Protein AF-A0A3A5HBI9-F1 (afdb_monomer)

Mean predicted aligned error: 6.17 Å

Sequence (99 aa):
MELAARARLTQWPIGFAIGAACGVAVWVVYFVQASVFDGLFWDVFVLPVLGVVALASLAAAARSRTRRRWWFGFAGGAVLMVPVAVLVFILLFAILGLA

Structure (mmCIF, N/CA/C/O backbone):
data_AF-A0A3A5HBI9-F1
#
_entry.id   AF-A0A3A5HBI9-F1
#
loop_
_atom_site.group_PDB
_atom_site.id
_atom_site.type_symbol
_atom_site.label_atom_id
_atom_site.label_alt_id
_atom_site.label_comp_id
_atom_site.label_asym_id
_atom_site.label_entity_id
_atom_site.label_seq_i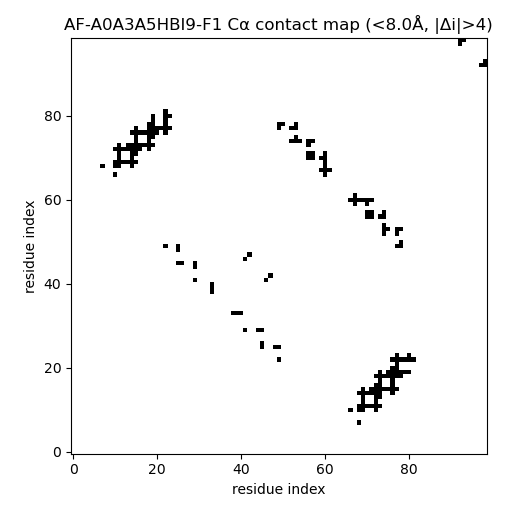d
_atom_site.pdbx_PDB_ins_code
_atom_site.Cartn_x
_atom_site.Cartn_y
_atom_site.Cartn_z
_atom_site.occupancy
_atom_site.B_iso_or_equiv
_atom_site.auth_seq_id
_atom_site.auth_comp_id
_atom_site.auth_asym_id
_atom_site.auth_atom_id
_atom_site.pdbx_PDB_model_num
ATOM 1 N N . MET A 1 1 ? -14.085 -6.562 30.608 1.00 62.53 1 MET A N 1
ATOM 2 C CA . MET A 1 1 ? -13.420 -5.390 29.980 1.00 62.53 1 MET A CA 1
ATOM 3 C C . MET A 1 1 ? -12.161 -5.768 29.193 1.00 62.53 1 MET A C 1
ATOM 5 O O . MET A 1 1 ? -11.914 -5.162 28.158 1.00 62.53 1 MET A O 1
ATOM 9 N N . 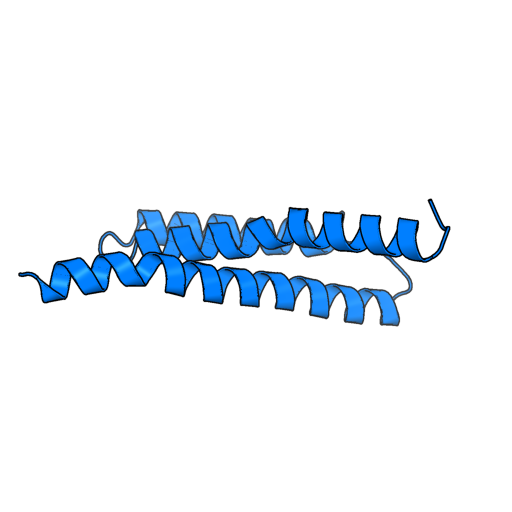GLU A 1 2 ? -11.410 -6.796 29.600 1.00 69.25 2 GLU A N 1
ATOM 10 C CA . GLU A 1 2 ? -10.161 -7.225 28.940 1.00 69.25 2 GLU A CA 1
ATOM 11 C C . GLU A 1 2 ? -10.318 -7.667 27.466 1.00 69.25 2 GLU A C 1
ATOM 13 O O . GLU A 1 2 ? -9.518 -7.290 26.611 1.00 69.25 2 GLU A O 1
ATOM 18 N N . LEU A 1 3 ? -11.398 -8.385 27.129 1.00 69.00 3 LEU A N 1
ATOM 19 C CA . LEU A 1 3 ? -11.677 -8.842 25.756 1.00 69.00 3 LEU A CA 1
ATOM 20 C C . LEU A 1 3 ? -11.884 -7.681 24.768 1.00 69.00 3 LEU A C 1
ATOM 22 O O . LEU A 1 3 ? -11.410 -7.729 23.634 1.00 69.00 3 LEU A O 1
ATOM 26 N N . ALA A 1 4 ? -12.533 -6.601 25.211 1.00 64.50 4 ALA A N 1
ATOM 27 C CA . ALA A 1 4 ? -12.754 -5.411 24.391 1.00 64.50 4 ALA A CA 1
ATOM 28 C C . ALA A 1 4 ? -11.456 -4.618 24.154 1.00 64.50 4 ALA A C 1
ATOM 30 O O . ALA A 1 4 ? -11.300 -3.990 23.105 1.00 64.50 4 ALA A O 1
ATOM 31 N N . ALA A 1 5 ? -10.513 -4.660 25.101 1.00 65.25 5 ALA A N 1
ATOM 32 C CA . ALA A 1 5 ? -9.194 -4.054 24.945 1.00 65.25 5 ALA A CA 1
ATOM 33 C C . ALA A 1 5 ? -8.331 -4.846 23.948 1.00 65.25 5 ALA A C 1
ATOM 35 O O . ALA A 1 5 ? -7.757 -4.250 23.036 1.00 65.25 5 ALA A O 1
ATOM 36 N N . ARG A 1 6 ? -8.323 -6.185 24.043 1.00 66.44 6 ARG A N 1
ATOM 37 C CA . ARG A 1 6 ? -7.617 -7.064 23.091 1.00 66.44 6 ARG A CA 1
ATOM 38 C C . ARG A 1 6 ? -8.171 -6.932 21.668 1.00 66.44 6 ARG A C 1
ATOM 40 O O . ARG A 1 6 ? -7.397 -6.757 20.731 1.00 66.44 6 ARG A O 1
ATOM 47 N N . ALA A 1 7 ? -9.495 -6.886 21.508 1.00 66.69 7 ALA A N 1
ATOM 48 C CA . ALA A 1 7 ? -10.135 -6.678 20.205 1.00 66.69 7 ALA A CA 1
ATOM 49 C C . ALA A 1 7 ? -9.785 -5.319 19.562 1.00 66.69 7 ALA A C 1
ATOM 51 O O . ALA A 1 7 ? -9.693 -5.211 18.344 1.00 66.69 7 ALA A O 1
ATOM 52 N N . ARG A 1 8 ? -9.552 -4.265 20.358 1.00 65.69 8 ARG A N 1
ATOM 53 C CA . ARG A 1 8 ? -9.101 -2.954 19.847 1.00 65.69 8 ARG A CA 1
ATOM 54 C C . ARG A 1 8 ? -7.618 -2.916 19.472 1.00 65.69 8 ARG A C 1
ATOM 56 O O . ARG A 1 8 ? -7.221 -2.016 18.729 1.00 65.69 8 ARG A O 1
ATOM 63 N N . LEU A 1 9 ? -6.803 -3.826 20.005 1.00 71.50 9 LEU A N 1
ATOM 64 C CA . LEU A 1 9 ? -5.380 -3.945 19.671 1.00 71.50 9 LEU A CA 1
ATOM 65 C C . LEU A 1 9 ? -5.177 -4.728 18.370 1.00 71.50 9 LEU A C 1
ATOM 67 O O . LEU A 1 9 ? -4.334 -4.348 17.565 1.00 71.50 9 LEU A O 1
ATOM 71 N N . THR A 1 10 ? -6.000 -5.745 18.106 1.00 79.19 10 THR A N 1
ATOM 72 C CA . THR A 1 10 ? -5.913 -6.557 16.878 1.00 79.19 10 THR A CA 1
ATOM 73 C C . THR A 1 10 ? -6.510 -5.883 15.639 1.00 79.19 10 THR A C 1
ATOM 75 O O . THR A 1 10 ? -6.173 -6.246 14.516 1.00 79.19 10 THR A O 1
ATOM 78 N N . GLN A 1 11 ? -7.341 -4.851 15.799 1.00 82.75 11 GLN A N 1
ATOM 79 C CA . GLN A 1 11 ? -7.933 -4.115 14.673 1.00 82.75 11 GLN A CA 1
ATOM 80 C C . GLN A 1 11 ? -6.907 -3.410 13.779 1.00 82.75 11 GLN A C 1
ATOM 82 O O . GLN A 1 11 ? -7.098 -3.347 12.568 1.00 82.75 11 GLN A O 1
ATOM 87 N N . TRP A 1 12 ? -5.838 -2.865 14.362 1.00 83.25 12 TRP A N 1
ATOM 88 C CA . TRP A 1 12 ? -4.801 -2.164 13.605 1.00 83.25 12 TRP A CA 1
ATOM 89 C C . TRP A 1 12 ? -3.983 -3.096 12.692 1.00 83.25 12 TRP A C 1
ATOM 91 O O . TRP A 1 12 ? -3.954 -2.824 11.491 1.00 83.25 12 TRP A O 1
ATOM 101 N N . PRO A 1 13 ? -3.392 -4.211 13.178 1.00 88.44 13 PRO A N 1
ATOM 102 C CA . PRO A 1 13 ? -2.611 -5.104 12.321 1.00 88.44 13 PRO A CA 1
ATOM 103 C C . PRO A 1 13 ? -3.466 -5.792 11.251 1.00 88.44 13 PRO A C 1
ATOM 105 O O . PRO A 1 13 ? -2.998 -5.973 10.132 1.00 88.44 13 PRO A O 1
ATOM 108 N N . ILE A 1 14 ? -4.734 -6.110 11.543 1.00 91.50 14 ILE A N 1
ATOM 109 C CA . ILE A 1 14 ? -5.656 -6.661 10.536 1.00 91.50 14 ILE A CA 1
ATOM 110 C C . ILE A 1 14 ? -5.933 -5.626 9.441 1.00 91.50 14 ILE A C 1
ATOM 112 O O . ILE A 1 14 ? -5.859 -5.950 8.259 1.00 91.50 14 ILE A O 1
ATOM 116 N N . GLY A 1 15 ? -6.233 -4.379 9.823 1.00 90.19 15 GLY A N 1
ATOM 117 C CA . GLY A 1 15 ? -6.424 -3.293 8.862 1.00 90.19 15 GLY A CA 1
ATOM 118 C C . GLY A 1 15 ? -5.191 -3.107 7.987 1.00 90.19 15 GLY A C 1
ATOM 119 O O . GLY A 1 15 ? -5.310 -3.060 6.769 1.00 90.19 15 GLY A O 1
ATOM 120 N N . PHE A 1 16 ? -4.008 -3.098 8.600 1.00 92.12 16 PHE A N 1
ATOM 121 C CA . PHE A 1 16 ? -2.732 -2.985 7.902 1.00 92.12 16 PHE A CA 1
ATOM 122 C C . PHE A 1 16 ? -2.474 -4.121 6.913 1.00 92.12 16 PHE A C 1
ATOM 124 O O . PHE A 1 16 ? -2.142 -3.843 5.766 1.00 92.12 16 PHE A O 1
ATOM 131 N N . ALA A 1 17 ? -2.678 -5.379 7.311 1.00 93.00 17 ALA A N 1
ATOM 132 C CA . ALA A 1 17 ? -2.484 -6.526 6.426 1.00 93.00 17 ALA A CA 1
ATOM 133 C C . ALA A 1 17 ? -3.406 -6.466 5.196 1.00 93.00 17 ALA A C 1
ATOM 135 O O . ALA A 1 17 ? -2.962 -6.696 4.073 1.00 93.00 17 ALA A O 1
ATOM 136 N N . ILE A 1 18 ? -4.675 -6.092 5.394 1.00 94.00 18 ILE A N 1
ATOM 137 C CA . ILE A 1 18 ? -5.634 -5.932 4.293 1.00 94.00 18 ILE A CA 1
ATOM 138 C C . ILE A 1 18 ? -5.251 -4.732 3.414 1.00 94.00 18 ILE A C 1
ATOM 140 O O . ILE A 1 18 ? -5.313 -4.824 2.190 1.00 94.00 18 ILE A O 1
ATOM 144 N N . GLY A 1 19 ? -4.819 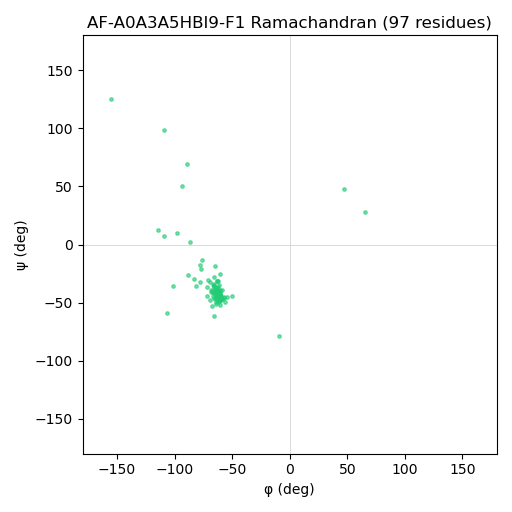-3.624 4.019 1.00 92.44 19 GLY A N 1
ATOM 145 C CA . GLY A 1 19 ? -4.318 -2.456 3.296 1.00 92.44 19 GLY A CA 1
ATOM 146 C C . GLY A 1 19 ? -3.113 -2.795 2.423 1.00 92.44 19 GLY A C 1
ATOM 147 O O . GLY A 1 19 ? -3.095 -2.455 1.245 1.00 92.44 19 GLY A O 1
ATOM 148 N N . ALA A 1 20 ? -2.143 -3.528 2.969 1.00 92.00 20 ALA A N 1
ATOM 149 C CA . ALA A 1 20 ? -0.973 -3.997 2.236 1.00 92.00 20 ALA A CA 1
ATOM 150 C C . ALA A 1 20 ? -1.369 -4.912 1.069 1.00 92.00 20 ALA A C 1
ATOM 152 O O . ALA A 1 20 ? -0.923 -4.694 -0.053 1.00 92.00 20 ALA A O 1
ATOM 153 N N . ALA A 1 21 ? -2.271 -5.874 1.296 1.00 93.38 21 ALA A N 1
ATOM 154 C CA . ALA A 1 21 ? -2.795 -6.731 0.231 1.00 93.38 21 ALA A CA 1
ATOM 155 C C . ALA A 1 21 ? -3.493 -5.922 -0.879 1.00 93.38 21 ALA A C 1
ATOM 157 O O . ALA A 1 21 ? -3.309 -6.204 -2.061 1.00 93.38 21 ALA A O 1
ATOM 158 N N . CYS A 1 22 ? -4.246 -4.880 -0.514 1.00 94.19 22 CYS A N 1
ATOM 159 C CA . CYS A 1 22 ? -4.853 -3.956 -1.471 1.00 94.19 22 CYS A CA 1
ATOM 160 C C . CYS A 1 22 ? -3.788 -3.188 -2.271 1.00 94.19 22 CYS A C 1
ATOM 162 O O . CYS A 1 22 ? -3.887 -3.114 -3.493 1.00 94.19 22 CYS A O 1
ATOM 164 N N . GLY A 1 23 ? -2.739 -2.688 -1.612 1.00 90.81 23 GLY A N 1
ATOM 165 C CA . GLY A 1 23 ? -1.621 -2.030 -2.288 1.00 90.81 23 GLY A CA 1
ATOM 166 C C . GLY A 1 23 ? -0.902 -2.955 -3.275 1.00 90.81 23 GLY A C 1
ATOM 167 O O . GLY A 1 23 ? -0.649 -2.558 -4.409 1.00 90.81 23 GLY A O 1
ATOM 168 N N . VAL A 1 24 ? -0.651 -4.211 -2.892 1.00 92.38 24 VAL A N 1
ATOM 169 C CA . VAL A 1 24 ? -0.090 -5.234 -3.793 1.00 92.38 24 VAL A CA 1
ATOM 170 C C . VAL A 1 24 ? -1.003 -5.466 -4.998 1.00 92.38 24 VAL A C 1
ATOM 172 O O . VAL A 1 24 ? -0.519 -5.503 -6.125 1.00 92.38 24 VAL A O 1
ATOM 175 N N . ALA A 1 25 ? -2.318 -5.569 -4.791 1.00 91.38 25 ALA A N 1
ATOM 176 C CA . ALA A 1 25 ? -3.267 -5.758 -5.885 1.00 91.38 25 ALA A CA 1
ATOM 177 C C . ALA A 1 25 ? -3.232 -4.599 -6.898 1.00 91.38 25 ALA A C 1
ATOM 179 O O . ALA A 1 25 ? -3.274 -4.850 -8.101 1.00 91.38 25 ALA A O 1
ATOM 180 N N . VAL A 1 26 ? -3.091 -3.347 -6.441 1.00 90.81 26 VAL A N 1
ATOM 181 C CA . VAL A 1 26 ? -2.934 -2.182 -7.335 1.00 90.81 26 VAL A CA 1
ATOM 182 C C . VAL A 1 26 ? -1.679 -2.317 -8.199 1.00 90.81 26 VAL A C 1
ATOM 184 O O . VAL A 1 26 ? -1.747 -2.094 -9.407 1.00 90.81 26 VAL A O 1
ATOM 187 N N . TRP A 1 27 ? -0.555 -2.737 -7.613 1.00 87.75 27 TRP A N 1
ATOM 188 C CA . TRP A 1 27 ? 0.681 -2.981 -8.363 1.00 87.75 27 TRP A CA 1
ATOM 189 C C . TRP A 1 27 ? 0.542 -4.125 -9.371 1.00 87.75 27 TRP A C 1
ATOM 191 O O . TRP A 1 27 ? 1.007 -3.995 -10.499 1.00 87.75 27 TRP A O 1
ATOM 201 N N . VAL A 1 28 ? -0.136 -5.219 -9.012 1.00 89.00 28 VAL A N 1
ATOM 202 C CA . VAL A 1 28 ? -0.412 -6.328 -9.944 1.00 89.00 28 VAL A CA 1
ATOM 203 C C . VA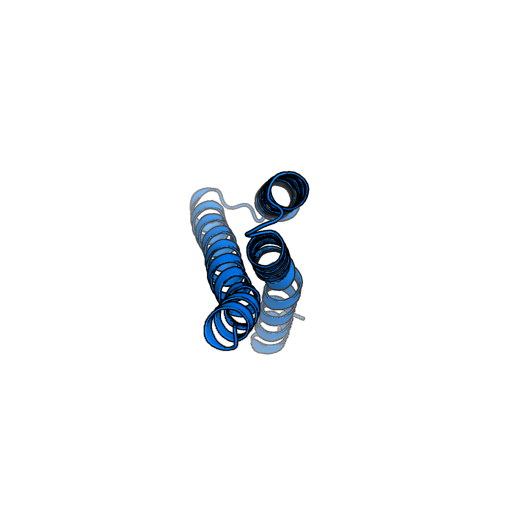L A 1 28 ? -1.234 -5.843 -11.139 1.00 89.00 28 VAL A C 1
ATOM 205 O O . VAL A 1 28 ? -0.873 -6.120 -12.280 1.00 89.00 28 VAL A O 1
ATOM 208 N N . VAL A 1 29 ? -2.305 -5.081 -10.895 1.00 87.62 29 VAL A N 1
ATOM 209 C CA . VAL A 1 29 ? -3.133 -4.504 -11.968 1.00 87.62 29 VAL A CA 1
ATOM 210 C C . VAL A 1 29 ? -2.309 -3.566 -12.849 1.00 87.62 29 VAL A C 1
ATOM 212 O O . VAL A 1 29 ? -2.431 -3.623 -14.070 1.00 87.62 29 VAL A O 1
ATOM 215 N N . TYR A 1 30 ? -1.439 -2.751 -12.249 1.00 85.25 30 TYR A N 1
ATOM 216 C CA . TYR A 1 30 ? -0.513 -1.904 -12.993 1.00 85.25 30 TYR A CA 1
ATOM 217 C C . TYR A 1 30 ? 0.407 -2.718 -13.910 1.00 85.25 30 TYR A C 1
ATOM 219 O O . TYR A 1 30 ? 0.521 -2.384 -15.082 1.00 85.25 30 TYR A O 1
ATOM 227 N N . PHE A 1 31 ? 1.016 -3.807 -13.434 1.00 83.19 31 PHE A N 1
ATOM 228 C CA . PHE A 1 31 ? 1.875 -4.640 -14.282 1.00 83.19 31 PHE A CA 1
ATOM 229 C C . PHE A 1 31 ? 1.115 -5.293 -15.440 1.00 83.19 31 PHE A C 1
ATOM 231 O O . PHE A 1 31 ? 1.635 -5.339 -16.551 1.00 83.19 31 PHE A O 1
ATOM 238 N N . VAL A 1 32 ? -0.121 -5.746 -15.203 1.00 85.25 32 VAL A N 1
ATOM 239 C CA . VAL A 1 32 ? -0.992 -6.272 -16.268 1.00 85.25 32 VAL A CA 1
ATOM 240 C C . VAL A 1 32 ? -1.321 -5.182 -17.292 1.00 85.25 32 VAL A C 1
ATOM 242 O O . VAL A 1 32 ? -1.318 -5.434 -18.492 1.00 85.25 32 VAL A O 1
ATOM 245 N N . GLN A 1 33 ? -1.585 -3.955 -16.843 1.00 83.31 33 GLN A N 1
ATOM 246 C CA . GLN A 1 33 ? -1.836 -2.825 -17.737 1.00 83.31 33 GLN A CA 1
ATOM 247 C C . GLN A 1 33 ? -0.574 -2.449 -18.529 1.00 83.31 33 GLN A C 1
ATOM 249 O O . GLN A 1 33 ? -0.644 -2.281 -19.747 1.00 83.31 33 GLN A O 1
ATOM 254 N N . ALA A 1 34 ? 0.581 -2.388 -17.870 1.00 80.88 34 ALA A N 1
ATOM 255 C CA . ALA A 1 34 ? 1.860 -2.094 -18.502 1.00 80.88 34 ALA A CA 1
ATOM 256 C C . ALA A 1 34 ? 2.242 -3.144 -19.559 1.00 80.88 34 ALA A C 1
ATOM 258 O O . ALA A 1 34 ? 2.791 -2.772 -20.591 1.00 80.88 34 ALA A O 1
ATOM 259 N N . SER A 1 35 ? 1.903 -4.425 -19.354 1.00 77.69 35 SER A N 1
ATOM 260 C CA . SER A 1 35 ? 2.189 -5.493 -20.324 1.00 77.69 35 SER A CA 1
ATOM 261 C C . SER A 1 35 ? 1.260 -5.511 -21.543 1.00 77.69 35 SER A C 1
ATOM 263 O O . SER A 1 35 ? 1.526 -6.244 -22.488 1.00 77.69 35 SER A O 1
ATOM 265 N N . VAL A 1 36 ? 0.141 -4.778 -21.509 1.00 78.75 36 VAL A N 1
ATOM 266 C CA . VAL A 1 36 ? -0.832 -4.711 -22.617 1.00 78.75 36 VAL A CA 1
ATOM 267 C C . VAL A 1 36 ? -0.669 -3.430 -23.435 1.00 78.75 36 VAL A C 1
ATOM 269 O O . VAL A 1 36 ? -0.878 -3.451 -24.644 1.00 78.75 36 VAL A O 1
ATOM 272 N N . PHE A 1 37 ? -0.323 -2.317 -22.786 1.00 70.88 37 PHE A N 1
ATOM 273 C CA . PHE A 1 37 ? -0.321 -0.986 -23.403 1.00 70.88 37 PHE A CA 1
ATOM 274 C C . PHE A 1 37 ? 1.080 -0.398 -23.646 1.00 70.88 37 PHE A C 1
ATOM 276 O O . PHE A 1 37 ? 1.162 0.771 -24.013 1.00 70.88 37 PHE A O 1
ATOM 283 N N . ASP A 1 38 ? 2.159 -1.166 -23.433 1.00 64.06 38 ASP A N 1
ATOM 284 C CA . ASP A 1 38 ? 3.560 -0.746 -23.642 1.00 64.06 38 ASP A CA 1
ATOM 285 C C . ASP A 1 38 ? 3.887 0.634 -23.034 1.00 64.06 38 ASP A C 1
ATOM 287 O O . ASP A 1 38 ? 4.478 1.512 -23.663 1.00 64.06 38 ASP A O 1
ATOM 291 N N . GLY A 1 39 ? 3.485 0.852 -21.778 1.00 62.06 39 GLY A N 1
ATOM 292 C CA . GLY A 1 39 ? 3.691 2.132 -21.104 1.00 62.06 39 GLY A CA 1
ATOM 293 C C . GLY A 1 39 ? 3.727 2.023 -19.584 1.00 62.06 39 GLY A C 1
ATOM 294 O O . GLY A 1 39 ? 2.788 1.528 -18.961 1.00 62.06 39 GLY A O 1
ATOM 295 N N . LEU A 1 40 ? 4.809 2.521 -18.980 1.00 66.00 40 LEU A N 1
ATOM 296 C CA . LEU A 1 40 ? 5.030 2.542 -17.530 1.00 66.00 40 LEU A CA 1
ATOM 297 C C . LEU A 1 40 ? 4.464 3.831 -16.903 1.00 66.00 40 LEU A C 1
ATOM 299 O O . LEU A 1 40 ? 5.213 4.689 -16.444 1.00 66.00 40 LEU A O 1
ATOM 303 N N . PHE A 1 41 ? 3.137 3.971 -16.879 1.00 73.88 41 PHE A N 1
ATOM 304 C CA . PHE A 1 41 ? 2.441 5.149 -16.326 1.00 73.88 41 PHE A CA 1
ATOM 305 C C . PHE A 1 41 ? 2.041 4.965 -14.852 1.00 73.88 41 PHE A C 1
ATOM 307 O O . PHE A 1 41 ? 0.881 5.135 -14.461 1.00 73.88 41 PHE A O 1
ATOM 314 N N . TRP A 1 42 ? 2.988 4.548 -14.010 1.00 75.31 42 TRP A N 1
ATOM 315 C CA . TRP A 1 42 ? 2.715 4.296 -12.589 1.00 75.31 42 TRP A CA 1
ATOM 316 C C . TRP A 1 42 ? 2.345 5.576 -11.822 1.00 75.31 42 TRP A C 1
ATOM 318 O O . TRP A 1 42 ? 1.577 5.532 -10.860 1.00 75.31 42 TRP A O 1
ATOM 328 N N . ASP A 1 43 ? 2.834 6.723 -12.275 1.00 76.81 43 ASP A N 1
ATOM 329 C CA . ASP A 1 43 ? 2.520 8.054 -11.764 1.00 76.81 43 ASP A CA 1
ATOM 330 C C . ASP A 1 43 ? 1.074 8.485 -12.063 1.00 76.81 43 ASP A C 1
ATOM 332 O O . ASP A 1 43 ? 0.454 9.156 -11.238 1.00 76.81 43 ASP A O 1
ATOM 336 N N . VAL A 1 44 ? 0.512 8.047 -13.194 1.00 80.88 4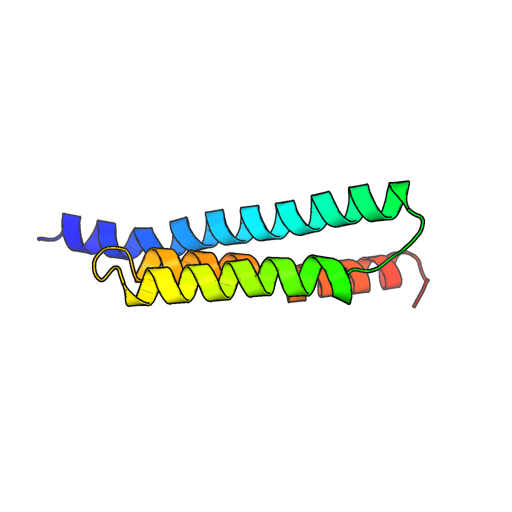4 VAL A N 1
ATOM 337 C CA . VAL A 1 44 ? -0.871 8.351 -13.605 1.00 80.88 44 VAL A CA 1
ATOM 338 C C . VAL A 1 44 ? -1.875 7.327 -13.063 1.00 80.88 44 VAL A C 1
ATOM 340 O O . VAL A 1 44 ? -3.042 7.656 -12.858 1.00 80.88 44 VAL A O 1
ATOM 343 N N . PHE A 1 45 ? -1.444 6.090 -12.797 1.00 82.62 45 PHE A N 1
ATOM 344 C CA . PHE A 1 45 ? -2.337 5.022 -12.335 1.00 82.62 45 PHE A CA 1
ATOM 345 C C . PHE A 1 45 ? -2.167 4.678 -10.849 1.00 82.62 45 PHE A C 1
ATOM 347 O O . PHE A 1 45 ? -3.112 4.800 -10.067 1.00 82.62 45 PHE A O 1
ATOM 354 N N . VAL A 1 46 ? -0.969 4.273 -10.423 1.00 84.44 46 VAL A N 1
ATOM 355 C CA . VAL A 1 46 ? -0.735 3.742 -9.069 1.00 84.44 46 VAL A CA 1
ATOM 356 C C . VAL A 1 46 ? -0.874 4.838 -8.015 1.00 84.44 46 VAL A C 1
ATOM 358 O O . VAL A 1 46 ? -1.581 4.641 -7.022 1.00 84.44 46 VAL A O 1
ATOM 361 N N . LEU A 1 47 ? -0.247 6.001 -8.228 1.00 86.38 47 LEU A N 1
ATOM 362 C CA . LEU A 1 47 ? -0.297 7.100 -7.256 1.00 86.38 47 LEU A CA 1
ATOM 363 C C . LEU A 1 47 ? -1.724 7.641 -7.050 1.00 86.38 47 LEU A C 1
ATOM 365 O O . LEU A 1 47 ? -2.127 7.762 -5.889 1.00 86.38 47 LEU A O 1
ATOM 369 N N . PRO A 1 48 ? -2.535 7.908 -8.096 1.00 88.62 48 PRO A N 1
ATOM 370 C CA . PRO A 1 48 ? -3.901 8.385 -7.898 1.00 88.62 48 PRO A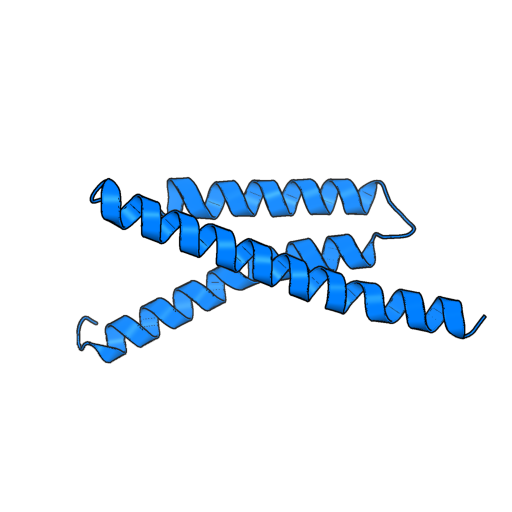 CA 1
ATOM 371 C C . PRO A 1 48 ? -4.806 7.339 -7.252 1.00 88.62 48 PRO A C 1
ATOM 373 O O . PRO A 1 48 ? -5.562 7.679 -6.342 1.00 88.62 48 PRO A O 1
ATOM 376 N N . VAL A 1 49 ? -4.703 6.064 -7.650 1.00 90.00 49 VAL A N 1
ATOM 377 C CA . VAL A 1 49 ? -5.514 4.987 -7.059 1.00 90.00 49 VAL A CA 1
ATOM 378 C C . VAL A 1 49 ? -5.199 4.830 -5.572 1.00 90.00 49 VAL A C 1
ATOM 380 O O . VAL A 1 49 ? -6.114 4.853 -4.746 1.00 90.00 49 VAL A O 1
ATOM 383 N N . LEU A 1 50 ? -3.919 4.747 -5.196 1.00 89.62 50 LEU A N 1
ATOM 384 C CA . LEU A 1 50 ? -3.532 4.652 -3.786 1.00 89.62 50 LEU A CA 1
ATOM 385 C C . LEU A 1 50 ? -3.866 5.930 -3.006 1.00 89.62 50 LEU A C 1
ATOM 387 O O . LEU A 1 50 ? -4.277 5.840 -1.848 1.00 89.62 50 LEU A O 1
ATOM 391 N N . GLY A 1 51 ? -3.766 7.103 -3.636 1.00 89.38 51 GLY A N 1
ATOM 392 C CA . GLY A 1 51 ? -4.190 8.377 -3.057 1.00 89.38 51 GLY A CA 1
ATOM 393 C C . GLY A 1 51 ? -5.680 8.395 -2.714 1.00 89.38 51 GLY A C 1
ATOM 394 O O . GLY A 1 51 ? -6.050 8.725 -1.585 1.00 89.38 51 GLY A O 1
ATOM 395 N N . VAL A 1 52 ? -6.541 7.967 -3.642 1.00 93.50 52 VAL A N 1
ATOM 396 C CA . VAL A 1 52 ? -7.991 7.848 -3.409 1.00 93.50 52 VAL A CA 1
ATOM 397 C C . VAL A 1 52 ? -8.281 6.840 -2.299 1.00 93.50 52 VAL A C 1
ATOM 399 O O . VAL A 1 52 ? -9.064 7.138 -1.395 1.00 93.50 52 VAL A O 1
ATOM 402 N N . VAL A 1 53 ? -7.622 5.679 -2.312 1.00 92.25 53 VAL A N 1
ATOM 403 C CA . VAL A 1 53 ? -7.774 4.647 -1.274 1.00 92.25 53 VAL A CA 1
ATOM 404 C C . VAL A 1 53 ? -7.378 5.188 0.103 1.00 92.25 53 VAL A C 1
ATOM 406 O O . VAL A 1 53 ? -8.115 4.997 1.077 1.00 92.25 53 VAL A O 1
ATOM 409 N N . ALA A 1 54 ? -6.260 5.909 0.199 1.00 89.75 54 ALA A N 1
ATOM 410 C CA . ALA A 1 54 ? -5.798 6.516 1.442 1.00 89.75 54 ALA A CA 1
ATOM 411 C C . ALA A 1 54 ? -6.775 7.588 1.947 1.00 89.75 54 ALA A C 1
ATOM 413 O O . ALA A 1 54 ? -7.201 7.534 3.103 1.00 89.75 54 ALA A O 1
ATOM 414 N N . LEU A 1 55 ? -7.193 8.520 1.085 1.00 93.31 55 LEU A N 1
ATOM 415 C CA . LEU A 1 55 ? -8.125 9.594 1.443 1.00 93.31 55 LEU A CA 1
ATOM 416 C C . LEU A 1 55 ? -9.497 9.053 1.860 1.00 93.31 55 LEU A C 1
ATOM 418 O O . LEU A 1 55 ? -10.028 9.465 2.894 1.00 93.31 55 LEU A O 1
ATOM 422 N N . ALA A 1 56 ? -10.047 8.090 1.117 1.00 92.44 56 ALA A N 1
ATOM 423 C CA . ALA A 1 56 ? -11.313 7.442 1.452 1.00 92.44 56 ALA A CA 1
ATOM 424 C C . ALA A 1 56 ? -11.233 6.723 2.808 1.00 92.44 56 ALA A C 1
ATOM 426 O O . ALA A 1 56 ? -12.147 6.819 3.632 1.00 92.44 56 ALA A O 1
ATOM 427 N N . SER A 1 57 ? -10.107 6.063 3.082 1.00 89.38 57 SER A N 1
ATOM 428 C CA . SER A 1 57 ? -9.869 5.373 4.351 1.00 89.38 57 SER A CA 1
ATOM 429 C C . SER A 1 57 ? -9.731 6.347 5.520 1.00 89.38 57 SER A C 1
ATOM 431 O O . SER A 1 57 ? -10.285 6.106 6.593 1.00 89.38 57 SER A O 1
ATOM 433 N N . LEU A 1 58 ? -9.063 7.486 5.323 1.00 90.31 58 LEU A N 1
ATOM 434 C CA . LEU A 1 58 ? -8.963 8.546 6.330 1.00 90.31 58 LEU A CA 1
ATOM 435 C C . LEU A 1 58 ? -10.323 9.210 6.597 1.00 90.31 58 LEU A C 1
ATOM 437 O O . LEU A 1 58 ? -10.680 9.432 7.757 1.00 90.31 58 LEU A O 1
ATOM 441 N N . ALA A 1 59 ? -11.122 9.452 5.556 1.00 92.44 59 ALA A N 1
ATOM 442 C CA . ALA A 1 59 ? -12.488 9.952 5.696 1.00 92.44 59 ALA A CA 1
ATOM 443 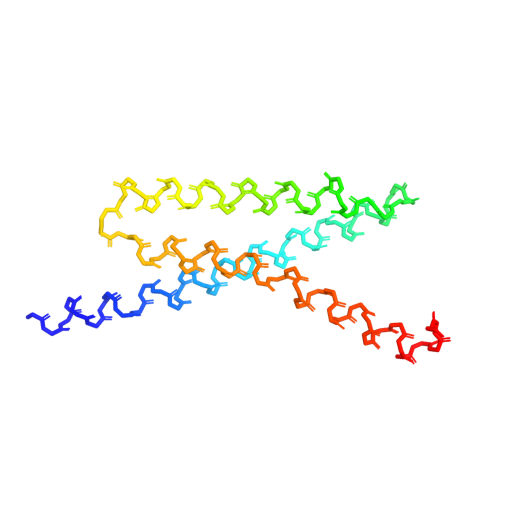C C . ALA A 1 59 ? -13.375 8.958 6.473 1.00 92.44 59 ALA A C 1
ATOM 445 O O . ALA A 1 59 ? -14.111 9.345 7.389 1.00 92.44 59 ALA A O 1
ATOM 446 N N . ALA A 1 60 ? -13.252 7.657 6.190 1.00 89.88 60 ALA A N 1
ATOM 447 C CA . ALA A 1 60 ? -13.937 6.603 6.938 1.00 89.88 60 ALA A CA 1
ATOM 448 C C . ALA A 1 60 ? -13.463 6.520 8.404 1.00 89.88 60 ALA A C 1
ATOM 450 O O . ALA A 1 60 ? -14.280 6.338 9.316 1.00 89.88 60 ALA A O 1
ATOM 451 N N . ALA A 1 61 ? -12.166 6.728 8.656 1.00 89.19 61 ALA A N 1
ATOM 452 C CA . ALA A 1 61 ? -11.595 6.798 10.000 1.00 89.19 61 ALA A CA 1
ATOM 453 C C . ALA A 1 61 ? -12.145 7.988 10.805 1.00 89.19 61 ALA A C 1
ATOM 455 O O . ALA A 1 61 ? -12.399 7.851 12.006 1.00 89.19 61 ALA A O 1
ATOM 456 N N . ALA A 1 62 ? -12.353 9.139 10.156 1.00 89.38 62 ALA A N 1
ATOM 457 C CA . ALA A 1 62 ? -12.936 10.326 10.779 1.00 89.38 62 ALA A CA 1
ATOM 458 C C . ALA A 1 62 ? -14.403 10.101 11.186 1.00 89.38 62 ALA A C 1
ATOM 460 O O . ALA A 1 62 ? -14.832 10.567 12.244 1.00 89.38 62 ALA A O 1
ATOM 461 N N . ARG A 1 63 ? -15.156 9.328 10.392 1.00 90.94 63 ARG A N 1
ATOM 462 C CA . ARG A 1 63 ? -16.579 9.047 10.639 1.00 90.94 63 ARG A CA 1
ATOM 463 C C . ARG A 1 63 ? -16.821 7.903 11.633 1.00 90.94 63 ARG A C 1
ATOM 465 O O . ARG A 1 63 ? -17.824 7.918 12.342 1.00 90.94 63 ARG A O 1
ATOM 472 N N . SER A 1 64 ? -15.924 6.916 11.725 1.00 85.38 64 SER A N 1
ATOM 473 C CA . SER A 1 64 ? -16.113 5.724 12.571 1.00 85.38 64 SER A CA 1
ATOM 474 C C . SER A 1 64 ? -15.200 5.704 13.801 1.00 85.38 64 SER A C 1
ATOM 476 O O . SER A 1 64 ? -14.070 5.226 13.735 1.00 85.38 64 SER A O 1
ATOM 478 N N . ARG A 1 65 ? -15.704 6.112 14.979 1.00 78.94 65 ARG A N 1
ATOM 479 C CA . ARG A 1 65 ? -14.941 6.020 16.248 1.00 78.94 65 ARG A CA 1
ATOM 480 C C . ARG A 1 65 ? -14.601 4.578 16.651 1.00 78.94 65 ARG A C 1
ATOM 482 O O . ARG A 1 65 ? -13.553 4.346 17.246 1.00 78.94 65 ARG A O 1
ATOM 489 N N . THR A 1 66 ? -15.453 3.611 16.307 1.00 82.50 66 THR A N 1
ATOM 490 C CA . THR A 1 66 ? -15.303 2.200 16.710 1.00 82.50 66 THR A CA 1
ATOM 491 C C . THR A 1 66 ? -14.259 1.448 15.885 1.00 82.50 66 THR A C 1
ATOM 493 O O . THR A 1 66 ? -13.590 0.573 16.426 1.00 82.50 66 THR A O 1
ATOM 496 N N . ARG A 1 67 ? -14.090 1.789 14.598 1.00 84.62 67 ARG A N 1
ATOM 497 C CA . ARG A 1 67 ? -13.126 1.135 13.686 1.00 84.62 67 ARG A CA 1
ATOM 498 C C . ARG A 1 67 ? -11.995 2.057 13.227 1.00 84.62 67 ARG A C 1
ATOM 500 O O . ARG A 1 67 ? -11.249 1.707 12.322 1.00 84.62 67 ARG A O 1
ATOM 507 N N . ARG A 1 68 ? -11.826 3.221 13.860 1.00 86.75 68 ARG A N 1
ATOM 508 C CA . ARG A 1 68 ? -10.831 4.238 13.480 1.00 86.75 68 ARG A CA 1
ATOM 509 C C . ARG A 1 68 ? -9.418 3.671 13.300 1.00 86.75 68 ARG A C 1
ATOM 511 O O . ARG A 1 68 ? -8.755 3.973 12.318 1.00 86.75 68 ARG A O 1
ATOM 518 N N . ARG A 1 69 ? -8.974 2.812 14.227 1.00 88.06 69 ARG A N 1
ATOM 519 C CA . ARG A 1 69 ? -7.648 2.166 14.175 1.00 88.06 69 ARG A CA 1
ATOM 520 C C . ARG A 1 69 ? -7.492 1.209 12.994 1.00 88.06 69 ARG A C 1
ATOM 522 O O . ARG A 1 69 ? -6.412 1.145 12.426 1.00 88.06 69 ARG A O 1
ATOM 529 N N . TRP A 1 70 ? -8.559 0.501 12.629 1.00 92.06 70 TRP A N 1
ATOM 530 C CA . TRP A 1 70 ? -8.563 -0.394 11.473 1.00 92.06 70 TRP A CA 1
ATOM 531 C C . TRP A 1 70 ? -8.391 0.398 10.174 1.00 92.06 70 TRP A C 1
ATOM 533 O O . TRP A 1 70 ? -7.523 0.069 9.377 1.00 92.06 70 TRP A O 1
ATOM 543 N N . TRP A 1 71 ? -9.134 1.498 10.014 1.00 92.44 71 TRP A N 1
ATOM 544 C CA . TRP A 1 71 ? -9.035 2.371 8.839 1.00 92.44 71 TRP A CA 1
ATOM 545 C C . TRP A 1 71 ? -7.666 3.043 8.700 1.00 92.44 71 TRP A C 1
ATOM 547 O O . TRP A 1 71 ? -7.139 3.130 7.595 1.00 92.44 71 TRP A O 1
ATOM 557 N N . PHE A 1 72 ? -7.057 3.466 9.813 1.00 89.81 72 PHE A N 1
ATOM 558 C CA . PHE A 1 72 ? -5.677 3.956 9.795 1.00 89.81 72 PHE A CA 1
ATOM 559 C C . PHE A 1 72 ? -4.670 2.863 9.439 1.00 89.81 72 PHE A C 1
ATOM 561 O O . PHE A 1 72 ? -3.755 3.123 8.665 1.00 89.81 72 PHE A O 1
ATOM 568 N N . GLY A 1 73 ? -4.845 1.652 9.981 1.00 89.62 73 GLY A N 1
ATOM 569 C CA . GLY A 1 73 ? -4.037 0.496 9.600 1.00 89.62 73 GLY A CA 1
ATOM 570 C C . GLY A 1 73 ? -4.126 0.245 8.098 1.00 89.62 73 GLY A C 1
ATOM 571 O O . GLY A 1 73 ? -3.101 0.178 7.435 1.00 89.62 73 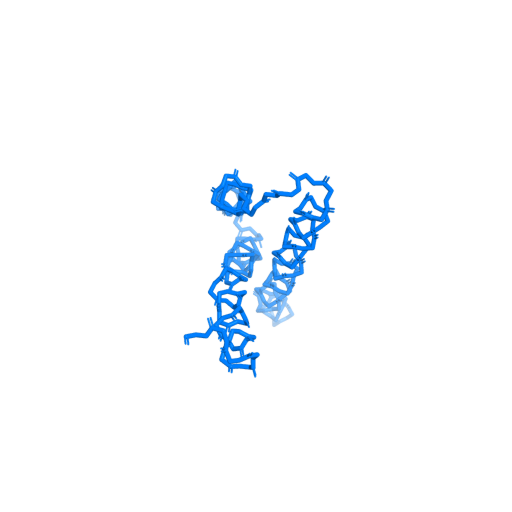GLY A O 1
ATOM 572 N N . PHE A 1 74 ? -5.341 0.210 7.551 1.00 93.25 74 PHE A N 1
ATOM 573 C CA . PHE A 1 74 ? -5.591 -0.007 6.128 1.00 93.25 74 PHE A CA 1
ATOM 574 C C . PHE A 1 74 ? -4.960 1.072 5.240 1.00 93.25 74 PHE A C 1
ATOM 576 O O . PHE A 1 74 ? -4.228 0.735 4.311 1.00 93.25 74 PHE A O 1
ATOM 583 N N . ALA A 1 75 ? -5.163 2.355 5.558 1.00 91.88 75 ALA A N 1
ATOM 584 C CA . ALA A 1 75 ? -4.534 3.454 4.824 1.00 91.88 75 ALA A CA 1
ATOM 585 C C . ALA A 1 75 ? -2.999 3.349 4.857 1.00 91.88 75 ALA A C 1
ATOM 587 O O . ALA A 1 75 ? -2.347 3.444 3.820 1.00 91.88 75 ALA A O 1
ATOM 588 N N . GLY A 1 76 ? -2.430 3.100 6.042 1.00 90.69 76 GLY A N 1
ATOM 589 C CA . GLY A 1 76 ? -0.988 2.932 6.211 1.00 90.69 76 GLY A CA 1
ATOM 590 C C . GLY A 1 76 ? -0.440 1.735 5.435 1.00 90.69 76 GLY A C 1
ATOM 591 O O . GLY A 1 76 ? 0.576 1.867 4.763 1.00 90.69 76 GLY A O 1
ATOM 592 N N . GLY A 1 77 ? -1.130 0.593 5.474 1.00 90.88 77 GLY A N 1
ATOM 593 C CA . GLY A 1 77 ? -0.744 -0.614 4.744 1.00 90.88 77 GLY A CA 1
ATOM 594 C C . GLY A 1 77 ? -0.745 -0.409 3.232 1.00 90.88 77 GLY A C 1
ATOM 595 O O . GLY A 1 77 ? 0.225 -0.772 2.575 1.00 90.88 77 GLY A O 1
ATOM 596 N N . ALA A 1 78 ? -1.790 0.224 2.688 1.00 91.44 78 ALA A N 1
ATOM 597 C CA . ALA A 1 78 ? -1.895 0.494 1.254 1.00 91.44 78 ALA A CA 1
ATOM 598 C C . ALA A 1 78 ? -0.796 1.450 0.764 1.00 91.44 78 ALA A C 1
ATOM 600 O O . ALA A 1 78 ? -0.147 1.181 -0.245 1.00 91.44 78 ALA A O 1
ATOM 601 N N . VAL A 1 79 ? -0.542 2.535 1.503 1.00 90.44 79 VAL A N 1
ATOM 602 C CA . VAL A 1 79 ? 0.467 3.541 1.129 1.00 90.44 79 VAL A CA 1
ATOM 603 C C . VAL A 1 79 ? 1.893 3.013 1.301 1.00 90.44 79 VAL A C 1
ATOM 605 O O . VAL A 1 79 ? 2.747 3.301 0.464 1.00 90.44 79 VAL A O 1
ATOM 608 N N . LEU A 1 80 ? 2.164 2.202 2.331 1.00 93.25 80 LEU A N 1
ATOM 609 C CA . LEU A 1 80 ? 3.494 1.620 2.556 1.00 93.25 80 LEU A CA 1
ATOM 610 C C . LEU A 1 80 ? 3.955 0.740 1.384 1.00 93.25 80 LEU A C 1
ATOM 612 O O . LEU A 1 80 ? 5.155 0.595 1.162 1.00 93.25 80 LEU A O 1
ATOM 616 N N . MET A 1 81 ? 3.033 0.182 0.598 1.00 90.00 81 MET A N 1
ATOM 617 C CA . MET A 1 81 ? 3.410 -0.606 -0.577 1.00 90.00 81 MET A CA 1
ATOM 618 C C . MET A 1 81 ? 4.115 0.226 -1.656 1.00 90.00 81 MET A C 1
ATOM 620 O O . MET A 1 81 ? 4.802 -0.357 -2.487 1.00 90.00 81 MET A O 1
ATOM 624 N N . VAL A 1 82 ? 4.009 1.562 -1.647 1.00 87.25 82 VAL A N 1
ATOM 625 C CA . VAL A 1 82 ? 4.740 2.431 -2.589 1.00 87.25 82 VAL A CA 1
ATOM 626 C C . VAL A 1 82 ? 6.256 2.360 -2.365 1.00 87.25 82 VAL A C 1
ATOM 628 O O . VAL A 1 82 ? 6.950 1.907 -3.274 1.00 87.25 82 VAL A O 1
ATOM 631 N N . PRO A 1 83 ? 6.813 2.738 -1.193 1.00 89.44 83 PRO A N 1
ATOM 632 C CA . PRO A 1 83 ? 8.254 2.637 -0.966 1.00 89.44 83 PRO A CA 1
ATOM 633 C C . PRO A 1 83 ? 8.762 1.190 -1.016 1.00 89.44 83 PRO A C 1
ATOM 635 O O . PRO A 1 83 ? 9.885 0.967 -1.458 1.00 89.44 83 PRO A O 1
ATOM 638 N N . VAL A 1 84 ? 7.945 0.203 -0.621 1.00 90.31 84 VAL A N 1
ATOM 639 C CA . VAL A 1 84 ? 8.302 -1.221 -0.756 1.00 90.31 84 VAL A CA 1
ATOM 640 C C . VAL A 1 84 ? 8.484 -1.597 -2.226 1.00 90.31 84 VAL A C 1
ATOM 642 O O . VAL A 1 84 ? 9.504 -2.182 -2.577 1.00 90.31 84 VAL A O 1
ATOM 645 N N . ALA A 1 85 ? 7.541 -1.231 -3.096 1.00 86.31 85 ALA A N 1
ATOM 646 C CA . ALA A 1 85 ? 7.654 -1.502 -4.525 1.00 86.31 85 ALA A CA 1
ATOM 647 C C . ALA A 1 85 ? 8.850 -0.772 -5.15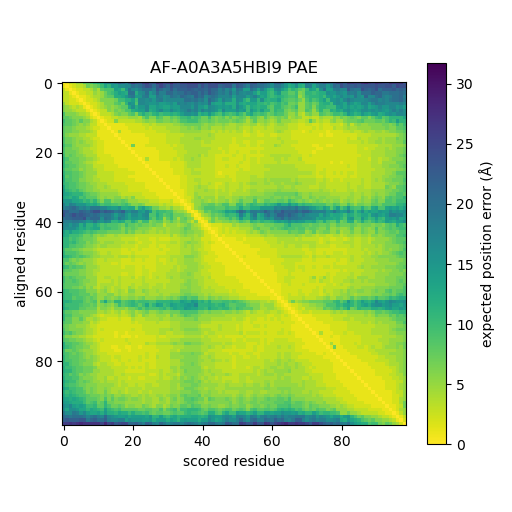0 1.00 86.31 85 ALA A C 1
ATOM 649 O O . ALA A 1 85 ? 9.612 -1.391 -5.884 1.00 86.31 85 ALA A O 1
ATOM 650 N N . VAL A 1 86 ? 9.072 0.504 -4.809 1.00 86.38 86 VAL A N 1
ATOM 651 C CA . VAL A 1 86 ? 10.245 1.271 -5.272 1.00 86.38 86 VAL A CA 1
ATOM 652 C C . VAL A 1 86 ? 11.551 0.575 -4.881 1.00 86.38 86 VAL A C 1
ATOM 654 O O . VAL A 1 86 ? 12.432 0.418 -5.722 1.00 86.38 86 VAL A O 1
ATOM 657 N N . LEU A 1 87 ? 11.667 0.103 -3.637 1.00 89.94 87 LEU A N 1
ATOM 658 C CA . LEU A 1 87 ? 12.838 -0.649 -3.186 1.00 89.94 87 LEU A CA 1
ATOM 659 C C . LEU A 1 87 ? 13.023 -1.945 -3.986 1.00 89.94 87 LEU A C 1
ATOM 661 O O . LEU A 1 87 ? 14.140 -2.252 -4.396 1.00 89.94 87 LEU A O 1
ATOM 665 N N . VAL A 1 88 ? 11.940 -2.687 -4.235 1.00 87.69 88 VAL A N 1
ATOM 666 C CA . VAL A 1 88 ? 11.976 -3.908 -5.056 1.00 87.69 88 VAL A CA 1
ATOM 667 C C . VAL A 1 88 ? 12.444 -3.596 -6.477 1.00 87.69 88 VAL A C 1
ATOM 669 O O . VAL A 1 88 ? 13.295 -4.315 -6.991 1.00 87.69 88 VAL A O 1
ATOM 672 N N . PHE A 1 89 ? 11.967 -2.511 -7.091 1.00 83.94 89 PHE A N 1
ATOM 673 C CA . PHE A 1 89 ? 12.454 -2.083 -8.402 1.00 83.94 89 PHE A CA 1
ATOM 674 C C . PHE A 1 89 ? 13.949 -1.778 -8.370 1.00 83.94 89 PHE A C 1
ATOM 676 O O . PHE A 1 89 ? 14.684 -2.355 -9.162 1.00 83.94 89 PHE A O 1
ATOM 683 N N . ILE A 1 90 ? 14.421 -0.945 -7.436 1.00 86.81 90 ILE A N 1
ATOM 684 C CA . ILE A 1 90 ? 15.851 -0.611 -7.310 1.00 86.81 90 ILE A CA 1
ATOM 685 C C . ILE A 1 90 ? 16.699 -1.883 -7.181 1.00 86.81 90 ILE A C 1
ATOM 687 O O . ILE A 1 90 ? 17.715 -2.022 -7.861 1.00 86.81 90 ILE A O 1
ATOM 691 N N . LEU A 1 91 ? 16.264 -2.834 -6.349 1.00 89.62 91 LEU A N 1
ATOM 692 C CA . LEU A 1 91 ? 16.947 -4.115 -6.179 1.00 89.62 91 LEU A CA 1
ATOM 693 C C . LEU A 1 91 ? 16.954 -4.948 -7.465 1.00 89.62 91 LEU A C 1
ATOM 695 O O . LEU A 1 91 ? 17.977 -5.547 -7.774 1.00 89.62 91 LEU A O 1
ATOM 699 N N . LEU A 1 92 ? 15.860 -4.974 -8.229 1.00 85.56 92 LEU A N 1
ATOM 700 C CA . LEU A 1 92 ? 15.809 -5.659 -9.524 1.00 85.56 92 LEU A CA 1
ATOM 701 C C . LEU A 1 92 ? 16.717 -4.994 -10.567 1.00 85.56 92 LEU A C 1
ATOM 703 O O . LEU A 1 92 ? 17.382 -5.699 -11.321 1.00 85.56 92 LEU A O 1
ATOM 707 N N . PHE A 1 93 ? 16.795 -3.662 -10.599 1.00 84.19 93 PHE A N 1
ATOM 708 C CA . PHE A 1 93 ? 17.719 -2.942 -11.482 1.00 84.19 93 PHE A CA 1
ATOM 709 C C . PHE A 1 93 ? 19.185 -3.234 -11.125 1.00 84.19 93 PHE A C 1
ATOM 711 O O . PHE A 1 93 ? 19.975 -3.536 -12.019 1.00 84.19 93 PHE A O 1
ATOM 718 N N . ALA A 1 94 ? 19.532 -3.226 -9.831 1.00 86.44 94 ALA A N 1
ATOM 719 C CA . ALA A 1 94 ? 20.873 -3.569 -9.343 1.00 86.44 94 ALA A CA 1
ATOM 720 C C . ALA A 1 94 ? 21.235 -5.039 -9.642 1.00 86.44 94 ALA A C 1
ATOM 722 O O . ALA A 1 94 ? 22.253 -5.311 -10.271 1.00 86.44 94 ALA A O 1
ATOM 723 N N . ILE A 1 95 ? 20.333 -5.950 -9.257 1.00 91.06 95 ILE A N 1
ATOM 724 C CA . ILE A 1 95 ? 20.011 -7.238 -9.888 1.00 91.06 95 ILE A CA 1
ATOM 725 C C . ILE A 1 95 ? 20.632 -7.517 -11.262 1.00 91.06 95 ILE A C 1
ATOM 727 O O . ILE A 1 95 ? 21.588 -8.264 -11.465 1.00 91.06 95 ILE A O 1
ATOM 731 N N . LEU A 1 96 ? 19.972 -6.890 -12.229 1.00 85.94 96 LEU A N 1
ATOM 732 C CA . LEU A 1 96 ? 20.096 -7.127 -13.655 1.00 85.94 96 LEU A CA 1
ATOM 733 C C . LEU A 1 96 ? 21.232 -6.313 -14.291 1.00 85.94 96 LEU A C 1
ATOM 735 O O . LEU A 1 96 ? 21.408 -6.383 -15.504 1.00 85.94 96 LEU A O 1
ATOM 739 N N . GLY A 1 97 ? 21.991 -5.542 -13.501 1.00 72.94 97 GLY A N 1
ATOM 740 C CA . GLY A 1 97 ? 23.054 -4.670 -14.006 1.00 72.94 97 GLY A CA 1
ATOM 741 C C . GLY A 1 97 ? 22.534 -3.529 -14.885 1.00 72.94 97 GLY A C 1
ATOM 742 O O . GLY A 1 97 ? 23.238 -3.078 -15.781 1.00 72.94 97 GLY A O 1
ATOM 743 N N . LEU A 1 98 ? 21.292 -3.096 -14.657 1.00 67.00 98 LEU A N 1
ATOM 744 C CA . LEU A 1 98 ? 20.606 -2.051 -15.427 1.00 67.00 98 LEU A CA 1
ATOM 745 C C . LEU A 1 98 ? 20.677 -0.667 -14.748 1.00 67.00 98 LEU A C 1
ATOM 747 O O . LEU A 1 98 ? 19.946 0.237 -15.149 1.00 67.00 98 LEU A O 1
ATOM 751 N N . ALA A 1 99 ? 21.490 -0.532 -13.695 1.00 57.62 99 ALA A N 1
ATOM 752 C CA . ALA A 1 99 ? 21.651 0.677 -12.884 1.00 57.62 99 ALA A CA 1
ATOM 753 C C . ALA A 1 99 ? 22.825 1.550 -13.348 1.00 57.62 99 ALA A C 1
ATOM 755 O O . ALA A 1 99 ? 23.865 0.977 -13.746 1.00 57.62 99 ALA A O 1
#

Secondary structure (DSSP, 8-state):
-HHHHHHHHHHHHHHHHHHHHHHHHHHHHHHHHHHHHT---HHHHHHHHHHHHHHHHHHHHHH-TTTHHHHHHHHHHHHHHHHHHHHHHHHHHHHTT--

Foldseek 3Di:
DVVLVVVVVVLQQQLLVQLLVVLVVQVVVQVVVCVVPVDNVCVVRSVVVLVCLLVVLCVVLVVDPSNVNSSVSNNCNNVVVVVVVVVVVVVVCVVVVVD

Organism: NCBI:txid2321396

pLDDT: mean 84.4, std 9.11, range [57.62, 94.19]

Nearest PDB structures (foldseek):
  4jhj-assembly1_A  TM=5.588E-01  e=3.167E+00  Danio rerio

Solvent-accessible surface area (backbone atoms only — not comparable to full-atom values): 5110 Å² total; per-residue (Å²): 114,67,67,64,53,53,56,63,60,53,34,26,61,53,21,19,54,52,13,31,52,50,27,50,49,51,52,52,53,47,52,57,48,28,75,73,66,81,48,90,54,50,77,75,47,50,52,52,53,50,48,51,52,31,52,53,25,50,54,50,25,74,74,31,84,92,52,25,57,21,27,49,20,19,26,49,20,26,54,52,39,52,64,53,49,53,50,52,50,55,50,50,31,56,72,71,69,72,109

Radius of gyration: 16.54 Å; Cα contacts (8 Å, |Δi|>4): 103; chains: 1; bounding box: 40×19×54 Å